Protein AF-A0A7S2KAW2-F1 (afdb_monomer)

Secondary structure (DSSP, 8-state):
-GGGS-HHHHGGG-TTHHHHHHHHHHHHHHHHHHHHHHHHHHHHTTPPPPP--HHHHHHHHHHHHHHHHHHHHHHHHHHHHTT-HHHHHHHHHHHHHHHHHHIIIIIS-----HHHHHHHHHHHHHHHHHHHHHHHHH-

pLDDT: mean 86.03, std 10.37, range [51.44, 96.56]

Radius of gyration: 21.11 Å; Cα contacts (8 Å, |Δi|>4): 36; chains: 1; bounding box: 47×46×57 Å

Sequence (139 aa):
SFAACPPFLKEQFDNMGSWMASFGIGCAMVTAVYYFGAWAVEAARGRQAPPMHFRVMSRYGSAAGLLWVIGYFFQQAAVVRAGGPAFMQPLNLALQMITSGAWGVFYYREVSCPRRVVFWLIAVSMTITFAVLLNAERS

Structure (mmCIF, N/CA/C/O backbone):
data_AF-A0A7S2KAW2-F1
#
_entry.id   AF-A0A7S2KAW2-F1
#
loop_
_atom_site.group_PDB
_atom_site.id
_atom_site.type_symbol
_atom_site.label_atom_id
_atom_site.label_alt_id
_atom_site.label_comp_id
_atom_site.label_asym_id
_atom_site.label_entity_id
_atom_site.label_seq_id
_atom_site.pdbx_PDB_ins_code
_atom_site.Cartn_x
_atom_site.Cartn_y
_atom_site.Cartn_z
_atom_site.occupancy
_atom_site.B_iso_or_equiv
_atom_site.auth_seq_id
_atom_site.auth_comp_id
_atom_site.auth_asym_id
_atom_site.auth_atom_id
_atom_site.pdbx_PDB_model_num
ATOM 1 N N . SER A 1 1 ? 5.434 -21.655 -30.887 1.00 55.81 1 SER A N 1
ATOM 2 C CA . SER A 1 1 ? 4.423 -20.594 -31.087 1.00 55.81 1 SER A CA 1
ATOM 3 C C . SER A 1 1 ? 3.286 -20.804 -30.098 1.00 55.81 1 SER A C 1
ATOM 5 O O . SER A 1 1 ? 2.790 -21.923 -30.020 1.00 55.81 1 SER A O 1
ATOM 7 N N . PHE A 1 2 ? 2.870 -19.765 -29.359 1.00 58.34 2 PHE A N 1
ATOM 8 C CA . PHE A 1 2 ? 1.731 -19.808 -28.417 1.00 58.34 2 PHE A CA 1
ATOM 9 C C . PHE A 1 2 ? 0.413 -20.278 -29.062 1.00 58.34 2 PHE A C 1
ATOM 11 O O . PHE A 1 2 ? -0.487 -20.756 -28.373 1.00 58.34 2 PHE A O 1
ATOM 18 N N . ALA A 1 3 ? 0.316 -20.208 -30.393 1.00 67.56 3 ALA A N 1
ATOM 19 C CA . ALA A 1 3 ? -0.824 -20.712 -31.151 1.00 67.56 3 ALA A CA 1
ATOM 20 C C . ALA A 1 3 ? -1.043 -22.230 -30.993 1.00 67.56 3 ALA A C 1
ATOM 22 O O . ALA A 1 3 ? -2.189 -22.671 -31.031 1.00 67.56 3 ALA A O 1
ATOM 23 N N . ALA A 1 4 ? 0.023 -23.006 -30.757 1.00 79.75 4 ALA A N 1
ATOM 24 C CA . ALA A 1 4 ? -0.018 -24.470 -30.683 1.00 79.75 4 ALA A CA 1
ATOM 25 C C . ALA A 1 4 ? -0.320 -25.029 -29.277 1.00 79.75 4 ALA A C 1
ATOM 27 O O . ALA A 1 4 ? -0.390 -26.243 -29.109 1.00 79.75 4 ALA A O 1
ATOM 28 N N . CYS A 1 5 ? -0.475 -24.174 -28.257 1.00 74.06 5 CYS A N 1
ATOM 29 C CA . CYS A 1 5 ? -0.768 -24.649 -26.905 1.00 74.06 5 CYS A CA 1
ATOM 30 C C . CYS A 1 5 ? -2.237 -25.086 -26.755 1.00 74.06 5 CYS A C 1
ATOM 32 O O . CYS A 1 5 ? -3.133 -24.379 -27.236 1.00 74.06 5 CYS A O 1
ATOM 34 N N . PRO A 1 6 ? -2.497 -26.202 -26.046 1.00 82.31 6 PRO A N 1
ATOM 35 C CA . PRO A 1 6 ? -3.842 -26.622 -25.676 1.00 82.31 6 PRO A CA 1
ATOM 36 C C . PRO A 1 6 ? -4.617 -25.513 -24.939 1.00 82.31 6 PRO A C 1
ATOM 38 O O . PRO A 1 6 ? -4.006 -24.753 -24.184 1.00 82.31 6 PRO A O 1
ATOM 41 N N . PRO A 1 7 ? -5.951 -25.417 -25.101 1.00 67.81 7 PRO A N 1
ATOM 42 C CA . PRO A 1 7 ? -6.755 -24.337 -24.519 1.00 67.81 7 PRO A CA 1
ATOM 43 C C . PRO A 1 7 ? -6.605 -24.199 -22.996 1.00 67.81 7 PRO A C 1
ATOM 45 O O . PRO A 1 7 ? -6.494 -23.085 -22.501 1.00 67.81 7 PRO A O 1
ATOM 48 N N . PHE A 1 8 ? -6.497 -25.318 -22.271 1.00 67.38 8 PHE A N 1
ATOM 49 C CA . PHE A 1 8 ? -6.317 -25.333 -20.812 1.00 67.38 8 PHE A CA 1
ATOM 50 C C . PHE A 1 8 ? -4.952 -24.790 -20.349 1.00 67.38 8 PHE A C 1
ATOM 52 O O . PHE A 1 8 ? -4.811 -24.354 -19.213 1.00 67.38 8 PHE A O 1
ATOM 59 N N . LEU A 1 9 ? -3.939 -24.785 -21.224 1.00 63.34 9 LEU A N 1
ATOM 60 C CA . LEU A 1 9 ? -2.632 -24.180 -20.947 1.00 63.34 9 LEU A CA 1
ATOM 61 C C . LEU A 1 9 ? -2.598 -22.692 -21.308 1.00 63.34 9 LEU A C 1
ATOM 63 O O . LEU A 1 9 ? -1.754 -21.975 -20.787 1.00 63.34 9 LEU A O 1
ATOM 67 N N . LYS A 1 10 ? -3.513 -22.199 -22.158 1.00 59.94 10 LYS A N 1
ATOM 68 C CA . LYS A 1 10 ? -3.611 -20.767 -22.499 1.00 59.94 10 LYS A CA 1
ATOM 69 C C . LYS A 1 10 ? -4.081 -19.914 -21.320 1.00 59.94 10 LYS A C 1
ATOM 71 O O . LYS A 1 10 ? -3.630 -18.784 -21.188 1.00 59.94 10 LYS A O 1
ATOM 76 N N . GLU A 1 11 ? -4.908 -20.471 -20.441 1.00 52.56 11 GLU A N 1
ATOM 77 C CA . GLU A 1 11 ? -5.397 -19.796 -19.232 1.00 52.56 11 GLU A CA 1
ATOM 78 C C . GLU A 1 11 ? -4.282 -19.562 -18.195 1.00 52.56 11 GLU A C 1
ATOM 80 O O . GLU A 1 11 ? -4.254 -18.515 -17.554 1.00 52.56 11 GLU A O 1
ATOM 85 N N . GLN A 1 12 ? -3.281 -20.454 -18.117 1.00 51.44 12 GLN A N 1
ATOM 86 C CA . GLN A 1 12 ? -2.059 -20.212 -17.329 1.00 51.44 12 GLN A CA 1
ATOM 87 C C . GLN A 1 12 ? -1.212 -19.047 -17.862 1.00 51.44 12 GLN A C 1
ATOM 89 O O . GLN A 1 12 ? -0.344 -18.543 -17.153 1.00 51.44 12 GLN A O 1
ATOM 94 N N . PHE A 1 13 ? -1.446 -18.610 -19.103 1.00 51.50 13 PHE A N 1
ATOM 95 C CA . PHE A 1 13 ? -0.769 -17.456 -19.687 1.00 51.50 13 PHE A CA 1
ATOM 96 C C . PHE A 1 13 ? -1.576 -16.158 -19.575 1.00 51.50 13 PHE A C 1
ATOM 98 O O . PHE A 1 13 ? -0.989 -15.090 -19.758 1.00 51.50 13 PHE A O 1
ATOM 105 N N . ASP A 1 14 ? -2.858 -16.205 -19.182 1.00 61.88 14 ASP A N 1
ATOM 106 C CA . ASP A 1 14 ? -3.571 -15.021 -18.686 1.00 61.88 14 ASP A CA 1
ATOM 107 C C . ASP A 1 14 ? -3.251 -14.810 -17.200 1.00 61.88 14 ASP A C 1
ATOM 109 O O . ASP A 1 14 ? -4.098 -14.877 -16.302 1.00 61.88 14 ASP A O 1
ATOM 113 N N . ASN A 1 15 ? -1.965 -14.565 -16.945 1.00 61.31 15 ASN A N 1
ATOM 114 C CA . ASN A 1 15 ? -1.446 -14.229 -15.625 1.00 61.31 15 ASN A CA 1
ATOM 115 C C . ASN A 1 15 ? -2.096 -12.969 -15.057 1.00 61.31 15 ASN A C 1
ATOM 117 O O . ASN A 1 15 ? -1.992 -12.743 -13.862 1.00 61.31 15 ASN A O 1
ATOM 121 N N . MET A 1 16 ? -2.732 -12.123 -15.872 1.00 65.25 16 MET A N 1
ATOM 122 C CA . MET A 1 16 ? -3.370 -10.917 -15.363 1.00 65.25 16 MET A CA 1
ATOM 123 C C . MET A 1 16 ? -4.778 -11.230 -14.856 1.00 65.25 16 MET A C 1
ATOM 125 O O . MET A 1 16 ? -5.087 -10.908 -13.712 1.00 65.25 16 MET A O 1
ATOM 129 N N . GLY A 1 17 ? -5.612 -11.891 -15.662 1.00 72.31 17 GLY A N 1
ATOM 130 C CA . GLY A 1 17 ? -6.988 -12.223 -15.289 1.00 72.31 17 GLY A CA 1
ATOM 131 C C . GLY A 1 17 ? -7.071 -13.240 -14.151 1.00 72.31 17 GLY A C 1
ATOM 132 O O . GLY A 1 17 ? -7.725 -12.988 -13.136 1.00 72.31 17 GLY A O 1
ATOM 133 N N . SER A 1 18 ? -6.360 -14.363 -14.278 1.00 77.44 18 SER A N 1
ATOM 134 C CA . SER A 1 18 ? -6.395 -15.451 -13.287 1.00 77.44 18 SER A CA 1
ATOM 135 C C . SER A 1 18 ? -5.783 -15.046 -11.938 1.00 77.44 18 SER A C 1
ATOM 137 O O . SER A 1 18 ? -6.342 -15.345 -10.876 1.00 77.44 18 SER A O 1
ATOM 139 N N . TRP A 1 19 ? -4.677 -14.296 -11.958 1.00 78.00 19 TRP A N 1
ATOM 140 C CA . TRP A 1 19 ? -4.058 -13.752 -10.747 1.00 78.00 19 TRP A CA 1
ATOM 141 C C . TRP A 1 19 ? -4.959 -12.719 -10.075 1.00 78.00 19 TRP A C 1
ATOM 143 O O . TRP A 1 19 ? -5.129 -12.759 -8.862 1.00 78.00 19 TRP A O 1
ATOM 153 N N . MET A 1 20 ? -5.597 -11.833 -10.845 1.00 80.25 20 MET A N 1
ATOM 154 C CA . MET A 1 20 ? -6.520 -10.842 -10.287 1.00 80.25 20 MET A CA 1
ATOM 155 C C . MET A 1 20 ? -7.753 -11.467 -9.658 1.00 80.25 20 MET A C 1
ATOM 157 O O . MET A 1 20 ? -8.159 -11.066 -8.566 1.00 80.25 20 MET A O 1
ATOM 161 N N . ALA A 1 21 ? -8.342 -12.455 -10.330 1.00 84.19 21 ALA A N 1
ATOM 162 C CA . ALA A 1 21 ? -9.503 -13.164 -9.817 1.00 84.19 21 ALA A CA 1
ATOM 163 C C . ALA A 1 21 ? -9.159 -13.911 -8.519 1.00 84.19 21 ALA A C 1
ATOM 165 O O . ALA A 1 21 ? -9.852 -13.751 -7.514 1.00 84.19 21 ALA A O 1
ATOM 166 N N . SER A 1 22 ? -8.059 -14.670 -8.508 1.00 85.44 22 SER A N 1
ATOM 167 C CA . SER A 1 22 ? -7.607 -15.393 -7.311 1.00 85.44 22 SER A CA 1
ATOM 168 C C . SER A 1 22 ? -7.202 -14.456 -6.168 1.00 85.44 22 SER A C 1
ATOM 170 O O . SER A 1 22 ? -7.576 -14.709 -5.022 1.00 85.44 22 SER A O 1
ATOM 172 N N . PHE A 1 23 ? -6.531 -13.338 -6.464 1.00 84.75 23 PHE A N 1
ATOM 173 C CA . PHE A 1 23 ? -6.223 -12.289 -5.490 1.00 84.75 23 PHE A CA 1
ATOM 174 C C . PHE A 1 23 ? -7.499 -11.695 -4.884 1.00 84.75 23 PHE A C 1
ATOM 176 O O . PHE A 1 23 ? -7.626 -11.628 -3.663 1.00 84.75 23 PHE A O 1
ATOM 183 N N . GLY A 1 24 ? -8.478 -11.332 -5.719 1.00 86.50 24 GLY A N 1
ATOM 184 C CA . GLY A 1 24 ? -9.761 -10.792 -5.271 1.00 86.50 24 GLY A CA 1
ATOM 185 C C . GLY A 1 24 ? -10.535 -11.763 -4.376 1.00 86.50 24 GLY A C 1
ATOM 186 O O . GLY A 1 24 ? -11.019 -11.368 -3.313 1.00 86.50 24 GLY A O 1
ATOM 187 N N . ILE A 1 25 ? -10.591 -13.044 -4.757 1.00 91.50 25 ILE A N 1
ATOM 188 C CA . ILE A 1 25 ? -11.190 -14.109 -3.935 1.00 91.50 25 ILE A CA 1
ATOM 189 C C . ILE A 1 25 ? -10.448 -14.230 -2.600 1.00 91.50 25 ILE A C 1
ATOM 191 O O . ILE A 1 25 ? -11.083 -14.245 -1.546 1.00 91.50 25 ILE A O 1
ATOM 195 N N . GLY A 1 26 ? -9.113 -14.250 -2.624 1.00 91.75 26 GLY A N 1
ATOM 196 C CA . GLY A 1 26 ? -8.287 -14.300 -1.418 1.00 91.75 26 GLY A CA 1
ATOM 197 C C . GLY A 1 26 ? -8.553 -13.124 -0.475 1.00 91.75 26 GLY A C 1
ATOM 198 O O . GLY A 1 26 ? -8.788 -13.330 0.717 1.00 91.75 26 GLY A O 1
ATOM 199 N N . CYS A 1 27 ? -8.607 -11.897 -0.998 1.00 89.06 27 CYS A N 1
ATOM 200 C CA . CYS A 1 27 ? -8.946 -10.704 -0.221 1.00 89.06 27 CYS A CA 1
ATOM 201 C C . CYS A 1 27 ? -10.343 -10.798 0.406 1.00 89.06 27 CYS A C 1
ATOM 203 O O . CYS A 1 27 ? -10.510 -10.445 1.577 1.00 89.06 27 CYS A O 1
ATOM 205 N N . ALA A 1 28 ? -11.336 -11.289 -0.341 1.00 90.00 28 ALA A N 1
ATOM 206 C CA . ALA A 1 28 ? -12.695 -11.478 0.162 1.00 90.00 28 ALA A CA 1
ATOM 207 C C . ALA A 1 28 ? -12.741 -12.523 1.287 1.00 90.00 28 ALA A C 1
ATOM 209 O O . ALA A 1 28 ? -13.340 -12.272 2.334 1.00 90.00 28 ALA A O 1
ATOM 210 N N . MET A 1 29 ? -12.055 -13.656 1.111 1.00 96.56 29 MET A N 1
ATOM 211 C CA . MET A 1 29 ? -11.961 -14.711 2.123 1.00 96.56 29 MET A CA 1
ATOM 212 C C . MET A 1 29 ? -11.291 -14.213 3.404 1.00 96.56 29 MET A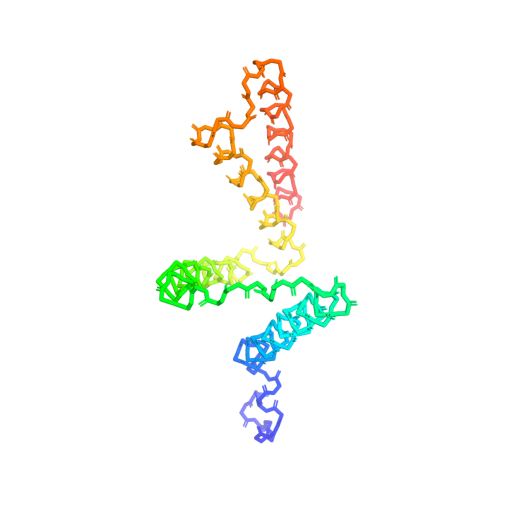 C 1
ATOM 214 O O . MET A 1 29 ? -11.846 -14.381 4.488 1.00 96.56 29 MET A O 1
ATOM 218 N N . VAL A 1 30 ? -10.129 -13.564 3.297 1.00 95.19 30 VAL A N 1
ATOM 219 C CA . VAL A 1 30 ? -9.403 -13.036 4.462 1.00 95.19 30 VAL A CA 1
ATOM 220 C C . VAL A 1 30 ? -10.244 -11.982 5.184 1.00 95.19 30 VAL A C 1
ATOM 222 O O . VAL A 1 30 ? -10.379 -12.034 6.405 1.00 95.19 30 VAL A O 1
ATOM 225 N N . THR A 1 31 ? -10.882 -11.073 4.442 1.00 90.81 31 THR A N 1
ATOM 226 C CA . THR A 1 31 ? -11.770 -10.048 5.014 1.00 90.81 31 THR A CA 1
ATOM 227 C C . THR A 1 31 ? -12.954 -10.677 5.751 1.00 90.81 31 THR A C 1
ATOM 229 O O . THR A 1 31 ? -13.281 -10.246 6.857 1.00 90.81 31 THR A O 1
ATOM 232 N N . ALA A 1 32 ? -13.564 -11.725 5.187 1.00 92.75 32 ALA A N 1
ATOM 233 C CA . ALA A 1 32 ? -14.634 -12.474 5.840 1.00 92.75 32 ALA A CA 1
ATOM 234 C C . ALA A 1 32 ? -14.145 -13.124 7.142 1.00 92.75 32 ALA A C 1
ATOM 236 O O . ALA A 1 32 ? -14.795 -12.973 8.174 1.00 92.75 32 ALA A O 1
ATOM 237 N N . VAL A 1 33 ? -12.979 -13.777 7.129 1.00 96.25 33 VAL A N 1
ATOM 238 C CA . VAL A 1 33 ? -12.384 -14.388 8.329 1.00 96.25 33 VAL A CA 1
ATOM 239 C C . VAL A 1 33 ? -12.144 -13.347 9.423 1.00 96.25 33 VAL A C 1
ATOM 241 O O . VAL A 1 33 ? -12.539 -13.572 10.565 1.00 96.25 33 VAL A O 1
ATOM 244 N N . TYR A 1 34 ? -11.558 -12.193 9.093 1.00 93.31 34 TYR A N 1
ATOM 245 C CA . TYR A 1 34 ? -11.344 -11.122 10.071 1.00 93.31 34 TYR A CA 1
ATOM 246 C C . TYR A 1 34 ? -12.658 -10.578 10.630 1.00 93.31 34 TYR A C 1
ATOM 248 O O . TYR A 1 34 ? -12.776 -10.389 11.841 1.00 93.31 34 TYR A O 1
ATOM 256 N N . TYR A 1 35 ? -13.651 -10.348 9.770 1.00 91.38 35 TYR A N 1
ATOM 257 C CA . TYR A 1 35 ? -14.942 -9.820 10.192 1.00 91.38 35 TYR A CA 1
ATOM 258 C C . TYR A 1 35 ? -15.695 -10.805 11.095 1.00 91.38 35 TYR A C 1
ATOM 260 O O . TYR A 1 35 ? -16.084 -10.445 12.206 1.00 91.38 35 TYR A O 1
ATOM 268 N N . PHE A 1 36 ? -15.859 -12.056 10.657 1.00 93.75 36 PHE A N 1
ATOM 269 C CA . PHE A 1 36 ? -16.549 -13.084 11.439 1.00 93.75 36 PHE A CA 1
ATOM 270 C C . PHE A 1 36 ? -15.771 -13.472 12.699 1.00 93.75 36 PHE A C 1
ATOM 272 O O . PHE A 1 36 ? -16.384 -13.750 13.727 1.00 93.75 36 PHE A O 1
ATOM 279 N N . GLY A 1 37 ? -14.438 -13.424 12.661 1.00 94.88 37 GLY A N 1
ATOM 280 C CA . GLY A 1 37 ? -13.592 -13.600 13.838 1.00 94.88 37 GLY A CA 1
ATOM 281 C C . GLY A 1 37 ? -13.807 -12.494 14.872 1.00 94.88 37 GLY A C 1
ATOM 282 O O . GLY A 1 37 ? -14.065 -12.787 16.038 1.00 94.88 37 GLY A O 1
ATOM 283 N N . ALA A 1 38 ? -13.778 -11.226 14.452 1.00 92.69 38 ALA A N 1
ATOM 284 C CA . ALA A 1 38 ? -14.065 -10.093 15.335 1.00 92.69 38 ALA A CA 1
ATOM 285 C C . ALA A 1 38 ? -15.493 -10.159 15.897 1.00 92.69 38 ALA A C 1
ATOM 287 O O . ALA A 1 38 ? -15.705 -9.940 17.089 1.00 92.69 38 ALA A O 1
ATOM 288 N N . TRP A 1 39 ? -16.460 -10.527 15.056 1.00 94.12 39 TRP A N 1
ATOM 289 C CA . TRP A 1 39 ? -17.843 -10.749 15.464 1.00 94.12 39 TRP A CA 1
ATOM 290 C C . TRP A 1 39 ? -17.954 -11.839 16.538 1.00 94.12 39 TRP A C 1
ATOM 292 O O . TRP A 1 39 ? -18.571 -11.608 17.575 1.00 94.12 39 TRP A O 1
ATOM 302 N N . ALA A 1 40 ? -17.314 -12.994 16.332 1.00 94.19 40 ALA A N 1
ATOM 303 C CA . ALA A 1 40 ? -17.349 -14.111 17.273 1.00 94.19 40 ALA A CA 1
ATOM 304 C C . ALA A 1 40 ? -16.695 -13.756 18.618 1.00 94.19 40 ALA A C 1
ATOM 306 O O . ALA A 1 40 ? -17.218 -14.120 19.670 1.00 94.19 40 ALA A O 1
ATOM 307 N N . VAL A 1 41 ? -15.584 -13.011 18.598 1.00 95.69 41 VAL A N 1
ATOM 308 C CA . VAL A 1 41 ? -14.903 -12.541 19.816 1.00 95.69 41 VAL A CA 1
ATOM 309 C C . VAL A 1 41 ? -15.784 -11.581 20.612 1.00 95.69 41 VAL A C 1
ATOM 311 O O . VAL A 1 41 ? -15.903 -11.729 21.829 1.00 95.69 41 VAL A O 1
ATOM 314 N N . GLU A 1 42 ? -16.414 -10.606 19.957 1.00 94.31 42 GLU A N 1
ATOM 315 C CA . GLU A 1 42 ? -17.286 -9.654 20.652 1.00 94.31 42 GLU A CA 1
ATOM 316 C C . GLU A 1 42 ? -18.579 -10.325 21.144 1.00 94.31 42 GLU A C 1
ATOM 318 O O . GLU A 1 42 ? -19.003 -10.064 22.273 1.00 94.31 42 GLU A O 1
ATOM 323 N N . ALA A 1 43 ? -19.128 -11.278 20.383 1.00 92.88 43 ALA A N 1
ATOM 324 C CA . ALA A 1 43 ? -20.256 -12.101 20.813 1.00 92.88 43 ALA A CA 1
ATOM 325 C C . ALA A 1 43 ? -19.913 -12.952 22.050 1.00 92.88 43 ALA A C 1
ATOM 327 O O . ALA A 1 43 ? -20.675 -12.968 23.016 1.00 92.88 43 ALA A O 1
ATOM 328 N N . ALA A 1 44 ? -18.738 -13.593 22.075 1.00 95.25 44 ALA A N 1
ATOM 329 C CA . ALA A 1 44 ? -18.266 -14.367 23.227 1.00 95.25 44 ALA A CA 1
ATOM 330 C C . ALA A 1 44 ? -18.048 -13.501 24.482 1.00 95.25 44 ALA A C 1
ATOM 332 O O . ALA A 1 44 ? -18.157 -13.988 25.605 1.00 95.25 44 ALA A O 1
ATOM 333 N N . ARG A 1 45 ? -17.769 -12.206 24.303 1.00 96.25 45 ARG A N 1
ATOM 334 C CA . ARG A 1 45 ? -17.646 -11.217 25.387 1.00 96.25 45 ARG A CA 1
ATOM 335 C C . ARG A 1 45 ? -18.985 -10.612 25.819 1.00 96.25 45 ARG A C 1
ATOM 337 O O . ARG A 1 45 ? -18.986 -9.734 26.680 1.00 96.25 45 ARG A O 1
ATOM 344 N N . GLY A 1 46 ? -20.103 -11.028 25.218 1.00 94.69 46 GLY A N 1
ATOM 345 C CA . GLY A 1 46 ? -21.428 -10.459 25.479 1.00 94.69 46 GLY A CA 1
ATOM 346 C C . GLY A 1 46 ? -21.573 -9.002 25.028 1.00 94.69 46 GLY A C 1
ATOM 347 O O . GLY A 1 46 ?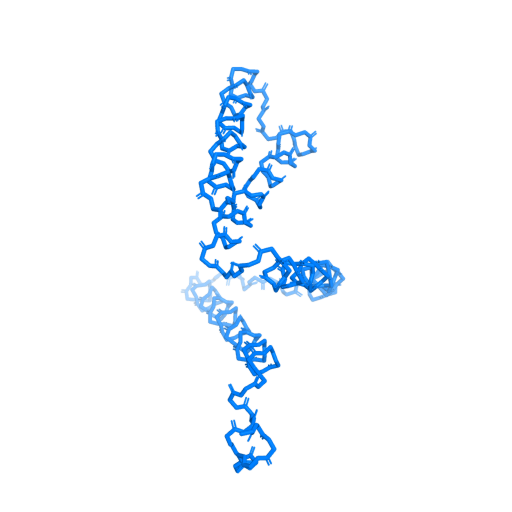 -22.427 -8.280 25.540 1.00 94.69 46 GLY A O 1
ATOM 348 N N . ARG A 1 47 ? -20.720 -8.541 24.106 1.00 93.44 47 ARG A N 1
ATOM 349 C CA . ARG A 1 47 ? -20.748 -7.179 23.561 1.00 93.44 47 ARG A CA 1
ATOM 350 C C . ARG A 1 47 ? -21.537 -7.144 22.256 1.00 93.44 47 ARG A C 1
ATOM 352 O O . ARG A 1 47 ? -21.751 -8.164 21.605 1.00 93.44 47 ARG A O 1
ATOM 359 N N . GLN A 1 48 ? -21.986 -5.952 21.872 1.00 89.31 48 GLN A N 1
ATOM 360 C CA . GLN A 1 48 ? -22.664 -5.767 20.592 1.00 89.31 48 GLN A CA 1
ATOM 361 C C . GLN A 1 48 ? -21.683 -5.981 19.437 1.00 89.31 48 GLN A C 1
ATOM 363 O O . GLN A 1 48 ? -20.561 -5.476 19.452 1.00 89.31 48 GLN A O 1
ATOM 368 N N . ALA A 1 49 ? -22.134 -6.721 18.427 1.00 85.50 49 ALA A N 1
ATOM 369 C CA . ALA A 1 49 ? -21.383 -6.940 17.204 1.00 85.50 49 ALA A CA 1
ATOM 370 C C . ALA A 1 49 ? -21.070 -5.613 16.483 1.00 85.50 49 ALA A C 1
ATOM 372 O O . ALA A 1 49 ? -21.903 -4.701 16.496 1.00 85.50 49 ALA A O 1
ATOM 373 N N . PRO A 1 50 ? -19.911 -5.505 15.806 1.00 85.56 50 PRO A N 1
ATOM 374 C CA . PRO A 1 50 ? -19.558 -4.305 15.059 1.00 85.56 50 PRO A CA 1
ATOM 375 C C . PRO A 1 50 ? -20.595 -4.032 13.950 1.00 85.56 50 PRO A C 1
ATOM 377 O O . PRO A 1 50 ? -20.853 -4.918 13.122 1.00 85.56 50 PRO A O 1
ATOM 380 N N . PRO A 1 51 ? -21.198 -2.827 13.907 1.00 86.12 51 PRO A N 1
ATOM 381 C CA . PRO A 1 51 ? -22.242 -2.502 12.944 1.00 86.12 51 PRO A CA 1
ATOM 382 C C . PRO A 1 51 ? -21.693 -2.493 11.514 1.00 86.12 51 PRO A C 1
ATOM 384 O O . PRO A 1 51 ? -20.658 -1.893 11.219 1.00 86.12 51 PRO A O 1
ATOM 387 N N . MET A 1 52 ? -22.413 -3.133 10.591 1.00 82.06 52 MET A N 1
ATOM 388 C CA . MET A 1 52 ? -22.049 -3.123 9.175 1.00 82.06 52 MET A CA 1
ATOM 389 C C . MET A 1 52 ? -22.524 -1.829 8.514 1.00 82.06 52 MET A C 1
ATOM 391 O O . MET A 1 52 ? -23.675 -1.699 8.098 1.00 82.06 52 MET A O 1
ATOM 395 N N . HIS A 1 53 ? -21.621 -0.865 8.360 1.00 87.69 53 HIS A N 1
ATOM 396 C CA . HIS A 1 53 ? -21.891 0.378 7.633 1.00 87.69 53 HIS A CA 1
ATOM 397 C C . HIS A 1 53 ? -21.804 0.193 6.106 1.00 87.69 53 HIS A C 1
ATOM 399 O O . HIS A 1 53 ? -21.092 0.932 5.425 1.00 87.69 53 HIS A O 1
ATOM 405 N N . PHE A 1 54 ? -22.548 -0.768 5.544 1.00 87.81 54 PHE A N 1
ATOM 406 C CA . PHE A 1 54 ? -22.481 -1.137 4.119 1.00 87.81 54 PHE A CA 1
ATOM 407 C C . PHE A 1 54 ? -22.631 0.049 3.167 1.00 87.81 54 PHE A C 1
ATOM 409 O O . PHE A 1 54 ? -21.900 0.145 2.188 1.00 87.81 54 PHE A O 1
ATOM 416 N N . ARG A 1 55 ? -23.546 0.981 3.453 1.00 89.38 55 ARG A N 1
ATOM 417 C CA . ARG A 1 55 ? -23.793 2.137 2.579 1.00 89.38 55 ARG A CA 1
ATOM 418 C C . ARG A 1 55 ? -22.597 3.091 2.512 1.00 89.38 55 ARG A C 1
ATOM 420 O O . ARG A 1 55 ? -22.290 3.616 1.446 1.00 89.38 55 ARG A O 1
ATOM 427 N N . VAL A 1 56 ? -21.920 3.301 3.640 1.00 90.50 56 VAL A N 1
ATOM 428 C CA . VAL A 1 56 ? -20.720 4.148 3.720 1.00 90.50 56 VAL A CA 1
ATOM 429 C C . VAL A 1 56 ? -19.539 3.411 3.092 1.00 90.50 56 VAL A C 1
ATOM 431 O O . VAL A 1 56 ? -18.875 3.942 2.201 1.00 90.50 56 VAL A O 1
ATOM 434 N N . MET A 1 57 ? -19.343 2.153 3.491 1.00 87.81 57 MET A N 1
ATOM 435 C CA . MET A 1 57 ? -18.262 1.293 3.017 1.00 87.81 57 MET A CA 1
ATOM 436 C C . MET A 1 57 ? -18.339 1.050 1.507 1.00 87.81 57 MET A C 1
ATOM 438 O O . MET A 1 57 ? -17.314 1.052 0.843 1.00 87.81 57 MET A O 1
ATOM 442 N N . SER A 1 58 ? -19.537 0.900 0.935 1.00 89.88 58 SER A N 1
ATOM 443 C CA . SER A 1 58 ? -19.716 0.686 -0.505 1.00 89.88 58 SER A CA 1
ATOM 444 C C . SER A 1 58 ? -19.212 1.879 -1.312 1.00 89.88 58 SER A C 1
ATOM 446 O O . SER A 1 58 ? -18.482 1.686 -2.281 1.00 89.88 58 SER A O 1
ATOM 448 N N . ARG A 1 59 ? -19.513 3.115 -0.894 1.00 93.81 59 ARG A N 1
ATOM 449 C CA . ARG A 1 59 ? -19.065 4.314 -1.617 1.00 93.81 59 ARG A CA 1
ATOM 450 C C . ARG A 1 59 ? -17.548 4.483 -1.552 1.00 93.81 59 ARG A C 1
ATOM 452 O O . ARG A 1 59 ? -16.905 4.605 -2.592 1.00 93.81 59 ARG A O 1
ATOM 459 N N . TYR A 1 60 ? -16.981 4.494 -0.346 1.00 92.62 60 TYR A N 1
ATOM 460 C CA . TYR A 1 60 ? -15.544 4.719 -0.165 1.00 92.62 60 TYR A CA 1
ATOM 461 C C . TYR A 1 60 ? -14.709 3.511 -0.595 1.00 92.62 60 TYR A C 1
ATOM 463 O O . TYR A 1 60 ? -13.669 3.684 -1.218 1.00 92.62 60 TYR A O 1
ATOM 471 N N . GLY A 1 61 ? -15.195 2.298 -0.339 1.00 89.00 61 GLY A N 1
ATOM 472 C CA . GLY A 1 61 ? -14.565 1.052 -0.763 1.00 89.00 61 GLY A CA 1
ATOM 473 C C . GLY A 1 61 ? -14.555 0.890 -2.280 1.00 89.00 61 GLY A C 1
ATOM 474 O O . GLY A 1 61 ? -13.515 0.549 -2.833 1.00 89.00 61 GLY A O 1
ATOM 475 N N . SER A 1 62 ? -15.652 1.216 -2.977 1.00 91.31 62 SER A N 1
ATOM 476 C CA . SER A 1 62 ? -15.662 1.180 -4.449 1.00 91.31 62 SER A CA 1
ATOM 477 C C . SER A 1 62 ? -14.732 2.235 -5.041 1.00 91.31 62 SER A C 1
ATOM 479 O O . SER A 1 62 ? -13.999 1.942 -5.979 1.00 91.31 62 SER A O 1
ATOM 481 N N . ALA A 1 63 ? -14.707 3.449 -4.478 1.00 93.56 63 ALA A N 1
ATOM 482 C CA . ALA A 1 63 ? -13.783 4.493 -4.919 1.00 93.56 63 ALA A CA 1
ATOM 483 C C . ALA A 1 63 ? -12.314 4.086 -4.706 1.00 93.56 63 ALA A C 1
ATOM 485 O O . ALA A 1 63 ? -11.501 4.228 -5.618 1.00 93.56 63 ALA A O 1
ATOM 486 N N . ALA A 1 64 ? -11.984 3.532 -3.536 1.00 90.31 64 ALA A N 1
ATOM 487 C CA . ALA A 1 64 ? -10.650 3.023 -3.238 1.00 90.31 64 ALA A CA 1
ATOM 488 C C . ALA A 1 64 ? -10.263 1.863 -4.168 1.00 90.31 64 ALA A C 1
ATOM 490 O O . ALA A 1 64 ? -9.159 1.857 -4.705 1.00 90.31 64 ALA A O 1
ATOM 491 N N . GLY A 1 65 ? -11.183 0.926 -4.417 1.00 88.38 65 GLY A N 1
ATOM 492 C CA . GLY A 1 65 ? -10.973 -0.186 -5.343 1.00 88.38 65 GLY A CA 1
ATOM 493 C C . GLY A 1 65 ? -10.727 0.285 -6.777 1.00 88.38 65 GLY A C 1
ATOM 494 O O . GLY A 1 65 ? -9.785 -0.172 -7.415 1.00 88.38 65 GLY A O 1
ATOM 495 N N . LEU A 1 66 ? -11.509 1.251 -7.266 1.00 92.31 66 LEU A N 1
ATOM 496 C CA . LEU A 1 66 ? -11.309 1.845 -8.592 1.00 92.31 66 LEU A CA 1
ATOM 497 C C . LEU A 1 66 ? -9.946 2.537 -8.706 1.00 92.31 66 LEU A C 1
ATOM 499 O O . LEU A 1 66 ? -9.220 2.300 -9.670 1.00 92.31 66 LEU A O 1
ATOM 503 N N . LEU A 1 67 ? -9.573 3.350 -7.713 1.00 92.06 67 LEU A N 1
ATOM 504 C CA . LEU A 1 67 ? -8.257 3.996 -7.672 1.00 92.06 67 LEU A CA 1
ATOM 505 C C . LEU A 1 67 ? -7.123 2.967 -7.644 1.00 92.06 67 LEU A C 1
ATOM 507 O O . LEU A 1 67 ? -6.122 3.141 -8.341 1.00 92.06 67 LEU A O 1
ATOM 511 N N . TRP A 1 68 ? -7.294 1.883 -6.887 1.00 89.81 68 TRP A N 1
ATOM 512 C CA . TRP A 1 68 ? -6.323 0.797 -6.824 1.00 89.81 68 TRP A CA 1
ATOM 513 C C . TRP A 1 68 ? -6.168 0.090 -8.174 1.00 89.81 68 TRP A C 1
ATOM 515 O O . TRP A 1 68 ? -5.041 -0.088 -8.626 1.00 89.81 68 TRP A O 1
ATOM 525 N N . VAL A 1 69 ? -7.267 -0.243 -8.862 1.00 88.94 69 VAL A N 1
ATOM 526 C CA . VAL A 1 69 ? -7.224 -0.886 -10.191 1.00 88.94 69 VAL A CA 1
ATOM 527 C C . VAL A 1 69 ? -6.520 0.008 -11.212 1.00 88.94 69 VAL A C 1
ATOM 529 O O . VAL A 1 69 ? -5.681 -0.475 -11.973 1.00 88.94 69 VAL A O 1
ATOM 532 N N . ILE A 1 70 ? -6.810 1.312 -11.207 1.00 91.25 70 ILE A N 1
ATOM 533 C CA . ILE A 1 70 ? -6.139 2.280 -12.085 1.00 91.25 70 ILE A CA 1
ATOM 534 C C . ILE A 1 70 ? -4.635 2.312 -11.784 1.00 91.25 70 ILE A C 1
ATOM 536 O O . ILE A 1 70 ? -3.821 2.188 -12.700 1.00 91.25 70 ILE A O 1
ATOM 540 N N . GLY A 1 71 ? -4.258 2.432 -10.508 1.00 89.19 71 GLY A N 1
ATOM 541 C CA . GLY A 1 71 ? -2.857 2.424 -10.086 1.00 89.19 71 GLY A CA 1
ATOM 542 C C . GLY A 1 71 ? -2.136 1.137 -10.488 1.00 89.19 71 GLY A C 1
ATOM 543 O O . GLY A 1 71 ? -1.043 1.190 -11.049 1.00 89.19 71 GLY A O 1
ATOM 544 N N . TYR A 1 72 ? -2.779 -0.012 -10.287 1.00 87.44 72 TYR A N 1
ATOM 545 C CA . TYR A 1 72 ? -2.236 -1.312 -10.659 1.00 87.44 72 TYR A CA 1
ATOM 546 C C . TYR A 1 72 ? -2.054 -1.454 -12.176 1.00 87.44 72 TYR A C 1
ATOM 548 O O . TYR A 1 72 ? -1.047 -1.992 -12.635 1.00 87.44 72 TYR A O 1
ATOM 556 N N . PHE A 1 73 ? -2.988 -0.943 -12.982 1.00 87.38 73 PHE A N 1
ATOM 557 C CA . PHE A 1 73 ? -2.849 -0.955 -14.439 1.00 87.38 73 PHE A CA 1
ATOM 558 C C . PHE A 1 73 ? -1.591 -0.197 -14.891 1.00 87.38 73 PHE A C 1
ATOM 560 O O . PHE A 1 73 ? -0.790 -0.723 -15.669 1.00 87.38 73 PHE A O 1
ATOM 567 N N . PHE A 1 74 ? -1.361 1.005 -14.352 1.00 89.69 74 PHE A N 1
ATOM 568 C CA . PHE A 1 74 ? -0.136 1.763 -14.628 1.00 89.69 74 PHE A CA 1
ATOM 569 C C . PHE A 1 74 ? 1.116 1.065 -14.094 1.00 89.69 74 PHE A C 1
ATOM 571 O O . PHE A 1 74 ? 2.150 1.072 -14.764 1.00 89.69 74 PHE A O 1
ATOM 578 N N . GLN A 1 75 ? 1.014 0.414 -12.935 1.00 88.38 75 GLN A N 1
ATOM 579 C CA . GLN A 1 75 ? 2.091 -0.388 -12.366 1.00 88.38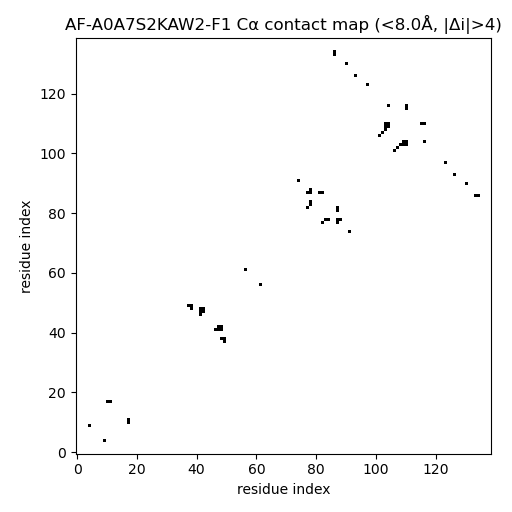 75 GLN A CA 1
ATOM 580 C C . GLN A 1 75 ? 2.528 -1.500 -13.328 1.00 88.38 75 GLN A C 1
ATOM 582 O O . GLN A 1 75 ? 3.718 -1.653 -13.600 1.00 88.38 75 GLN A O 1
ATOM 587 N N . GLN A 1 76 ? 1.576 -2.248 -13.887 1.00 85.25 76 GLN A N 1
ATOM 588 C CA . GLN A 1 76 ? 1.873 -3.309 -14.849 1.00 85.25 76 GLN A CA 1
ATOM 589 C C . GLN A 1 76 ? 2.417 -2.764 -16.165 1.00 85.25 76 GLN A C 1
ATOM 591 O O . GLN A 1 76 ? 3.392 -3.297 -16.696 1.00 85.25 76 GLN A O 1
ATOM 596 N N . ALA A 1 77 ? 1.856 -1.663 -16.669 1.00 85.88 77 ALA A N 1
ATOM 597 C CA . ALA A 1 77 ? 2.391 -1.001 -17.855 1.00 85.88 77 ALA A CA 1
ATOM 598 C C . ALA A 1 77 ? 3.859 -0.575 -17.655 1.00 85.88 77 ALA A C 1
ATOM 600 O O . ALA A 1 77 ? 4.678 -0.735 -18.565 1.00 85.88 77 ALA A O 1
ATOM 601 N N . ALA A 1 78 ? 4.211 -0.090 -16.459 1.00 85.81 78 ALA A N 1
ATOM 602 C CA . ALA A 1 78 ? 5.587 0.228 -16.093 1.00 85.81 78 ALA A CA 1
ATOM 603 C C . ALA A 1 78 ? 6.466 -1.030 -16.021 1.00 85.81 78 ALA A C 1
ATOM 605 O O . ALA A 1 78 ? 7.551 -1.028 -16.589 1.00 85.81 78 ALA A O 1
ATOM 606 N N . VAL A 1 79 ? 5.990 -2.128 -15.423 1.00 86.12 79 VAL A N 1
ATOM 607 C CA . VAL A 1 79 ? 6.717 -3.414 -15.381 1.00 86.12 79 VAL A CA 1
ATOM 608 C C . VAL A 1 79 ? 7.062 -3.918 -16.783 1.00 86.12 79 VAL A C 1
ATOM 610 O O . VAL A 1 79 ? 8.207 -4.302 -17.032 1.00 86.12 79 VAL A O 1
ATOM 613 N N . VAL A 1 80 ? 6.098 -3.888 -17.705 1.00 83.38 80 VAL A N 1
ATOM 614 C CA . VAL A 1 80 ? 6.287 -4.375 -19.079 1.00 83.38 80 VAL A CA 1
ATOM 615 C C . VAL A 1 80 ? 7.262 -3.491 -19.861 1.00 83.38 80 VAL A C 1
ATOM 617 O O . VAL A 1 80 ? 8.102 -4.007 -20.594 1.00 83.38 80 VAL A O 1
ATOM 620 N N . ARG A 1 81 ? 7.186 -2.163 -19.708 1.00 82.69 81 ARG A N 1
ATOM 621 C CA . ARG A 1 81 ? 8.018 -1.219 -20.481 1.00 82.69 81 ARG A CA 1
ATOM 622 C C . ARG A 1 81 ? 9.400 -1.005 -19.894 1.00 82.69 81 ARG A C 1
ATOM 624 O O . ARG A 1 81 ? 10.386 -0.949 -20.617 1.00 82.69 81 ARG A O 1
ATOM 631 N N . ALA A 1 82 ? 9.467 -0.861 -18.583 1.00 77.06 82 ALA A N 1
ATOM 632 C CA . ALA A 1 82 ? 10.674 -0.514 -17.872 1.00 77.06 82 ALA A CA 1
ATOM 633 C C . ALA A 1 82 ? 11.390 -1.763 -17.365 1.00 77.06 82 ALA A C 1
ATOM 635 O O . ALA A 1 82 ? 12.139 -1.625 -16.422 1.00 77.06 82 ALA A O 1
ATOM 636 N N . GLY A 1 83 ? 11.194 -2.939 -17.984 1.00 71.19 83 GLY A N 1
ATOM 637 C CA . GLY A 1 83 ? 11.990 -4.183 -17.943 1.00 71.19 83 GLY A CA 1
ATOM 638 C C . GLY A 1 83 ? 11.991 -5.016 -16.664 1.00 71.19 83 GLY A C 1
ATOM 639 O O . GLY A 1 83 ? 13.032 -5.450 -16.172 1.00 71.19 83 GLY A O 1
ATOM 640 N N . GLY A 1 84 ? 10.783 -5.342 -16.222 1.00 81.00 84 GLY A N 1
ATOM 641 C CA . GLY A 1 84 ? 10.525 -6.553 -15.458 1.00 81.00 84 GLY A CA 1
ATOM 642 C C . GLY A 1 84 ? 10.230 -6.328 -13.974 1.00 81.00 84 GLY A C 1
ATOM 643 O O . GLY A 1 84 ? 10.516 -5.270 -13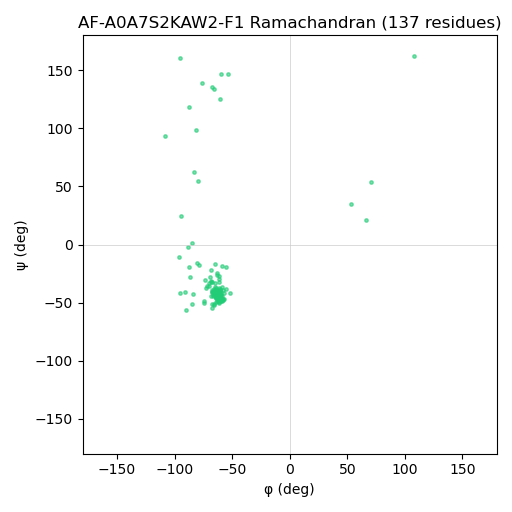.405 1.00 81.00 84 GLY A O 1
ATOM 644 N N . PRO A 1 85 ? 9.632 -7.340 -13.321 1.00 80.94 85 PRO A N 1
ATOM 645 C CA . PRO A 1 85 ? 9.137 -7.219 -11.954 1.00 80.94 85 PRO A CA 1
ATOM 646 C C . PRO A 1 85 ? 10.260 -7.088 -10.919 1.00 80.94 85 PRO A C 1
ATOM 648 O O . PRO A 1 85 ? 10.045 -6.448 -9.897 1.00 80.94 85 PRO A O 1
ATOM 651 N N . ALA A 1 86 ? 11.455 -7.629 -11.181 1.00 81.12 86 ALA A N 1
ATOM 652 C CA . ALA A 1 86 ? 12.570 -7.626 -10.227 1.00 81.12 86 ALA A CA 1
ATOM 653 C C . ALA A 1 86 ? 13.000 -6.210 -9.802 1.00 81.12 86 ALA A C 1
ATOM 655 O O . ALA A 1 86 ? 13.322 -5.984 -8.642 1.00 81.12 86 ALA A O 1
ATOM 656 N N . PHE A 1 87 ? 12.952 -5.251 -10.728 1.00 81.44 87 PHE A N 1
ATOM 657 C CA . PHE A 1 87 ? 13.321 -3.860 -10.467 1.00 81.44 87 PHE A CA 1
ATOM 658 C C . PHE A 1 87 ? 12.104 -2.992 -10.123 1.00 81.44 87 PHE A C 1
ATOM 660 O O . PHE A 1 87 ? 12.129 -2.175 -9.202 1.00 81.44 87 PHE A O 1
ATOM 667 N N . MET A 1 88 ? 11.001 -3.197 -10.843 1.00 85.81 88 MET A N 1
ATOM 668 C CA . MET A 1 88 ? 9.809 -2.367 -10.694 1.00 85.81 88 MET A CA 1
ATOM 669 C C . MET A 1 88 ? 9.054 -2.654 -9.393 1.00 85.81 88 MET A C 1
ATOM 671 O O . MET A 1 88 ? 8.446 -1.741 -8.846 1.00 85.81 88 MET A O 1
ATOM 675 N N . GLN A 1 89 ? 9.077 -3.878 -8.854 1.00 84.69 89 GLN A N 1
ATOM 676 C CA . GLN A 1 89 ? 8.371 -4.184 -7.600 1.00 84.69 89 GLN A CA 1
ATOM 677 C C . GLN A 1 89 ? 8.951 -3.434 -6.385 1.00 84.69 89 GLN A C 1
ATOM 679 O O . GLN A 1 89 ? 8.178 -2.740 -5.719 1.00 84.69 89 GLN A O 1
ATOM 684 N N . PRO A 1 90 ? 10.275 -3.460 -6.115 1.00 86.12 90 PRO A N 1
ATOM 685 C CA . PRO A 1 90 ? 10.871 -2.637 -5.058 1.00 86.12 90 PRO A CA 1
ATOM 686 C C . PRO A 1 90 ? 10.593 -1.142 -5.238 1.00 86.12 90 PRO A C 1
ATOM 688 O O . PRO A 1 90 ? 10.250 -0.456 -4.275 1.00 86.12 90 PRO A O 1
ATOM 691 N N . LEU A 1 91 ? 10.675 -0.645 -6.479 1.00 88.56 91 LEU A N 1
ATOM 692 C CA . LEU A 1 91 ? 10.399 0.755 -6.794 1.00 88.56 91 LEU A CA 1
ATOM 693 C C . LEU A 1 91 ? 8.946 1.137 -6.484 1.00 88.56 91 LEU A C 1
ATOM 695 O O . LEU A 1 91 ? 8.692 2.179 -5.882 1.00 88.56 91 LEU A O 1
ATOM 699 N N . ASN A 1 92 ? 7.990 0.279 -6.840 1.00 89.44 92 ASN A N 1
ATOM 700 C CA . ASN A 1 92 ? 6.578 0.499 -6.535 1.00 89.44 92 ASN A CA 1
ATOM 701 C C . ASN A 1 92 ? 6.315 0.535 -5.029 1.00 89.44 92 ASN A C 1
ATOM 703 O O . ASN A 1 92 ? 5.597 1.420 -4.568 1.00 89.44 92 ASN A O 1
ATOM 707 N N . LEU A 1 93 ? 6.914 -0.376 -4.257 1.00 89.50 93 LEU A N 1
ATOM 708 C CA . LEU A 1 93 ? 6.790 -0.377 -2.796 1.00 89.50 93 LEU A CA 1
ATOM 709 C C . LEU A 1 93 ? 7.374 0.901 -2.181 1.00 89.50 93 LEU A C 1
ATOM 711 O O . LEU A 1 93 ? 6.735 1.522 -1.330 1.00 89.50 93 LEU A O 1
ATOM 715 N N . ALA A 1 94 ? 8.545 1.336 -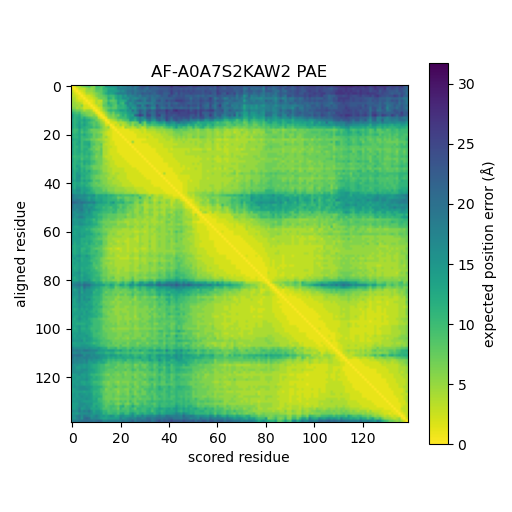2.650 1.00 91.12 94 ALA A N 1
ATOM 716 C CA . ALA A 1 94 ? 9.166 2.579 -2.203 1.00 91.12 94 ALA A CA 1
ATOM 717 C C . ALA A 1 94 ? 8.273 3.798 -2.492 1.00 91.12 94 ALA A C 1
ATOM 719 O O . ALA A 1 94 ? 8.015 4.607 -1.600 1.00 91.12 94 ALA A O 1
ATOM 720 N N . LEU A 1 95 ?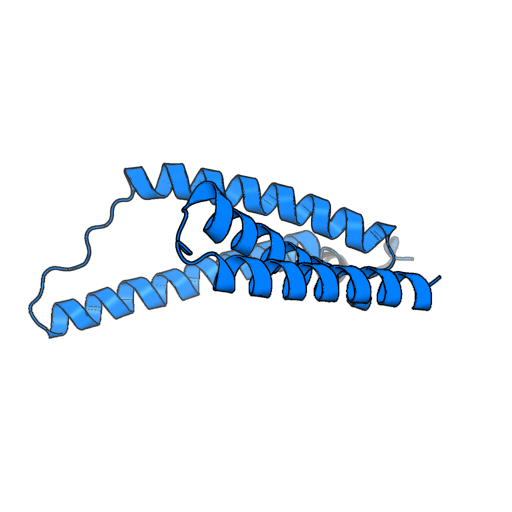 7.739 3.908 -3.712 1.00 90.69 95 LEU A N 1
ATOM 721 C CA . LEU A 1 95 ? 6.839 4.998 -4.098 1.00 90.69 95 LEU A CA 1
ATOM 722 C C . LEU A 1 95 ? 5.522 4.972 -3.312 1.00 90.69 95 LEU A C 1
ATOM 724 O O . LEU A 1 95 ? 5.041 6.029 -2.898 1.00 90.69 95 LEU A O 1
ATOM 728 N N . GLN A 1 96 ? 4.956 3.792 -3.048 1.00 91.25 96 GLN A N 1
ATOM 729 C CA . GLN A 1 96 ? 3.773 3.648 -2.192 1.00 91.25 96 GLN A CA 1
ATOM 730 C C . GLN A 1 96 ? 4.047 4.117 -0.756 1.00 91.25 96 GLN A C 1
ATOM 732 O O . GLN A 1 96 ? 3.219 4.822 -0.179 1.00 91.25 96 GLN A O 1
ATOM 737 N N . MET A 1 97 ? 5.215 3.801 -0.186 1.00 90.81 97 MET A N 1
ATOM 738 C CA . MET A 1 97 ? 5.594 4.284 1.148 1.00 90.81 97 MET A CA 1
ATOM 739 C C . MET A 1 97 ? 5.798 5.800 1.180 1.00 90.81 97 MET A C 1
ATOM 741 O O . MET A 1 97 ? 5.302 6.465 2.091 1.00 90.81 97 MET A O 1
ATOM 745 N N . 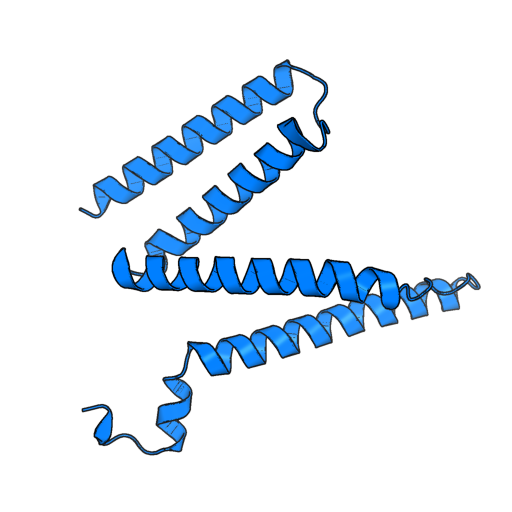ILE A 1 98 ? 6.489 6.361 0.183 1.00 94.06 98 ILE A N 1
ATOM 746 C CA . ILE A 1 98 ? 6.724 7.808 0.090 1.00 94.06 98 ILE A CA 1
ATOM 747 C C . ILE A 1 98 ? 5.395 8.551 -0.057 1.00 94.06 98 ILE A C 1
ATOM 749 O O . ILE A 1 98 ? 5.144 9.506 0.674 1.00 94.06 98 ILE A O 1
ATOM 753 N N . THR A 1 99 ? 4.522 8.110 -0.964 1.00 92.62 99 THR A N 1
ATOM 754 C CA . THR A 1 99 ? 3.218 8.753 -1.186 1.00 92.62 99 THR A CA 1
ATOM 755 C C . THR A 1 99 ? 2.323 8.649 0.046 1.00 92.62 99 THR A C 1
ATOM 757 O O . THR A 1 99 ? 1.775 9.663 0.472 1.00 92.62 99 THR A O 1
ATOM 760 N N . SER A 1 100 ? 2.238 7.477 0.682 1.00 91.94 100 SER A N 1
ATOM 761 C CA . SER A 1 100 ? 1.461 7.294 1.919 1.00 91.94 100 SER A CA 1
ATOM 762 C C . SER A 1 100 ? 1.990 8.173 3.056 1.00 91.94 100 SER A C 1
ATOM 764 O O . SER A 1 100 ? 1.217 8.858 3.725 1.00 91.94 100 SER A O 1
ATOM 766 N N . GLY A 1 101 ? 3.314 8.229 3.230 1.00 92.94 101 GLY A N 1
ATOM 767 C CA . GLY A 1 101 ? 3.952 9.110 4.207 1.00 92.94 101 GLY A CA 1
ATOM 768 C C . GLY A 1 101 ? 3.704 10.591 3.917 1.00 92.94 101 GLY A C 1
ATOM 769 O O . GLY A 1 101 ? 3.430 11.357 4.838 1.00 92.94 101 GLY A O 1
ATOM 770 N N . ALA A 1 102 ? 3.721 10.993 2.644 1.00 93.50 102 ALA A N 1
ATOM 771 C CA . ALA A 1 102 ? 3.444 12.366 2.236 1.00 93.50 102 ALA A CA 1
ATOM 772 C C . ALA A 1 102 ? 2.001 12.769 2.577 1.00 93.50 102 ALA A C 1
ATOM 774 O O . ALA A 1 102 ? 1.784 13.854 3.115 1.00 93.50 102 ALA A O 1
ATOM 775 N N . TRP A 1 103 ? 1.022 11.889 2.339 1.00 93.81 103 TRP A N 1
ATOM 776 C CA . TRP A 1 103 ? -0.360 12.114 2.774 1.00 93.81 103 TRP A CA 1
ATOM 777 C C . TRP A 1 103 ? -0.461 12.238 4.302 1.00 93.81 103 TRP A C 1
ATOM 779 O O . TRP A 1 103 ? -1.096 13.175 4.790 1.00 93.81 103 TRP A O 1
ATOM 789 N N . GLY A 1 104 ? 0.212 11.367 5.060 1.00 92.38 104 GLY A N 1
ATOM 790 C CA . GLY A 1 104 ? 0.249 11.434 6.528 1.00 92.38 104 GLY A CA 1
ATOM 791 C C . GLY A 1 104 ? 0.827 12.753 7.060 1.00 92.38 104 GLY A C 1
ATOM 792 O O . GLY A 1 104 ? 0.255 13.382 7.953 1.00 92.38 104 GLY A O 1
ATOM 793 N N . VAL A 1 105 ? 1.931 13.219 6.470 1.00 91.81 105 VAL A N 1
ATOM 794 C CA . VAL A 1 105 ? 2.617 14.454 6.882 1.00 91.81 105 VAL A CA 1
ATOM 795 C C . VAL A 1 105 ? 1.859 15.708 6.440 1.00 91.81 105 VAL A C 1
ATOM 797 O O . VAL A 1 105 ? 1.623 16.596 7.259 1.00 91.81 105 VAL A O 1
ATOM 800 N N . PHE A 1 106 ? 1.478 15.808 5.164 1.00 91.88 106 PHE A N 1
ATOM 801 C CA . PHE A 1 106 ? 0.959 17.057 4.594 1.00 91.88 106 PHE A CA 1
ATOM 802 C C . PHE A 1 106 ? -0.562 17.191 4.684 1.00 91.88 106 PHE A C 1
ATOM 804 O O . PHE A 1 106 ? -1.054 18.284 4.973 1.00 91.88 106 PHE A O 1
ATOM 811 N N . TYR A 1 107 ? -1.306 16.110 4.440 1.00 92.94 107 TYR A N 1
ATOM 812 C CA . TYR A 1 107 ? -2.768 16.153 4.397 1.00 92.94 107 TYR A CA 1
ATOM 813 C C . TYR A 1 107 ? -3.385 15.881 5.768 1.00 92.94 107 TYR A C 1
ATOM 815 O O . TYR A 1 107 ? -4.112 16.723 6.291 1.00 92.94 107 TYR A O 1
ATOM 823 N N . TYR A 1 108 ? -3.053 14.741 6.379 1.00 92.50 108 TYR A N 1
ATOM 824 C CA . TYR A 1 108 ? -3.591 14.365 7.690 1.00 92.50 108 TYR A CA 1
ATOM 825 C C . TYR A 1 108 ? -2.900 15.083 8.853 1.00 92.50 108 TYR A C 1
ATOM 827 O O . TYR A 1 108 ? -3.461 15.161 9.944 1.00 92.50 108 TYR A O 1
ATOM 835 N N . ARG A 1 109 ? -1.707 15.650 8.616 1.00 90.75 109 ARG A N 1
ATOM 836 C CA . ARG A 1 109 ? -0.899 16.365 9.620 1.00 90.75 109 ARG A CA 1
ATOM 837 C C . ARG A 1 109 ? -0.646 15.531 10.880 1.00 90.75 109 ARG A C 1
ATOM 839 O O . AR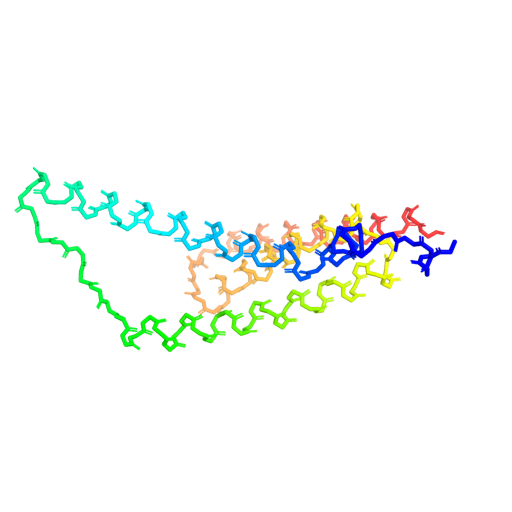G A 1 109 ? -0.549 16.074 11.981 1.00 90.75 109 ARG A O 1
ATOM 846 N N . GLU A 1 110 ? -0.489 14.218 10.714 1.00 89.56 110 GLU A N 1
ATOM 847 C CA . GLU A 1 110 ? -0.270 13.265 11.815 1.00 89.56 110 GLU A CA 1
ATOM 848 C C . GLU A 1 110 ? 1.038 13.542 12.567 1.00 89.56 110 GLU A C 1
ATOM 850 O O . GLU A 1 110 ? 1.193 13.217 13.744 1.00 89.56 110 GLU A O 1
ATOM 855 N N . VAL A 1 111 ? 1.995 14.180 11.890 1.00 87.94 111 VAL A N 1
ATOM 856 C CA . VAL A 1 111 ? 3.299 14.530 12.442 1.00 87.94 111 VAL A CA 1
ATOM 857 C C . VAL A 1 111 ? 3.376 16.035 12.664 1.00 87.94 111 VAL A C 1
ATOM 859 O O . VAL A 1 111 ? 3.775 16.795 11.788 1.00 87.94 111 VAL A O 1
ATOM 862 N N . SER A 1 112 ? 3.046 16.472 13.877 1.00 86.31 112 SER A N 1
ATOM 863 C CA . SER A 1 112 ? 3.114 17.893 14.252 1.00 86.31 112 SER A CA 1
ATOM 864 C C . SER A 1 112 ? 4.533 18.363 14.610 1.00 86.31 112 SER A C 1
ATOM 866 O O . SER A 1 112 ? 4.795 19.558 14.686 1.00 86.31 112 SER A O 1
ATOM 868 N N . CYS A 1 113 ? 5.466 17.434 14.858 1.00 93.62 113 CYS A N 1
ATOM 869 C CA . CYS A 1 113 ? 6.832 17.763 15.265 1.00 93.62 113 CYS A CA 1
ATOM 870 C C . CYS A 1 113 ? 7.739 17.995 14.039 1.00 93.62 113 CYS A C 1
ATOM 872 O O . CYS A 1 113 ? 8.009 17.034 13.308 1.00 93.62 113 CYS A O 1
ATOM 874 N N . PRO A 1 114 ? 8.310 19.202 13.852 1.00 90.44 114 PRO A N 1
ATOM 875 C CA . PRO A 1 114 ? 9.120 19.522 12.673 1.00 90.44 114 PRO A CA 1
ATOM 876 C C . PRO A 1 114 ? 10.370 18.641 12.556 1.00 90.44 114 PRO A C 1
ATOM 878 O O . PRO A 1 114 ? 10.756 18.257 11.457 1.00 90.44 114 PRO A O 1
ATOM 881 N N . ARG A 1 115 ? 10.962 18.216 13.682 1.00 94.50 115 ARG A N 1
ATOM 882 C CA . ARG A 1 115 ? 12.132 17.320 13.680 1.00 94.50 115 ARG A CA 1
ATOM 883 C C . ARG A 1 115 ? 11.837 15.979 12.999 1.00 94.50 115 ARG A C 1
ATOM 885 O O . ARG A 1 115 ? 12.684 15.447 12.292 1.00 94.50 115 ARG A O 1
ATOM 892 N N . ARG A 1 116 ? 10.635 15.431 13.200 1.00 92.31 116 ARG A N 1
ATOM 893 C CA . ARG A 1 116 ? 10.215 14.161 12.587 1.00 92.31 116 ARG A CA 1
ATOM 894 C C . ARG A 1 116 ? 9.957 14.319 11.089 1.00 92.31 116 ARG A C 1
ATOM 896 O O . ARG A 1 116 ? 10.314 13.426 10.332 1.00 92.31 116 ARG A O 1
ATOM 903 N N . VAL A 1 117 ? 9.416 15.466 10.671 1.00 92.50 117 VAL A N 1
ATOM 904 C CA . VAL A 1 117 ? 9.250 15.803 9.248 1.00 92.50 117 VAL A CA 1
ATOM 905 C C . VAL A 1 117 ? 10.607 15.879 8.550 1.00 92.50 117 VAL A C 1
ATOM 907 O O . VAL A 1 117 ? 10.767 15.307 7.478 1.00 92.50 117 VAL A O 1
ATOM 910 N N . VAL A 1 118 ? 11.614 16.494 9.181 1.00 94.44 118 VAL A N 1
ATOM 911 C CA . VAL A 1 118 ? 12.981 16.540 8.632 1.00 94.44 118 VAL A CA 1
ATOM 912 C C . VAL A 1 118 ? 13.574 15.137 8.481 1.00 94.44 118 VAL A C 1
ATOM 914 O O . VAL A 1 118 ? 14.082 14.810 7.413 1.00 94.44 118 VAL A O 1
ATOM 917 N N . PHE A 1 119 ? 13.466 14.275 9.500 1.00 94.69 119 PHE A N 1
ATOM 918 C CA . PHE A 1 119 ? 13.937 12.888 9.382 1.00 94.69 119 PHE A CA 1
ATOM 919 C C . PHE A 1 119 ? 13.220 12.114 8.273 1.00 94.69 119 PHE A C 1
ATOM 921 O O . PHE A 1 119 ? 13.862 11.367 7.537 1.00 94.69 119 PHE A O 1
ATOM 928 N N . TRP A 1 120 ? 11.911 12.320 8.121 1.00 93.94 120 TRP A N 1
ATOM 929 C CA . TRP A 1 120 ? 11.146 11.719 7.036 1.00 93.94 120 TRP A CA 1
ATOM 930 C C . TRP A 1 120 ? 11.630 12.210 5.664 1.00 93.94 120 TRP A C 1
ATOM 932 O O . TRP A 1 120 ? 11.883 11.389 4.789 1.00 93.94 120 TRP A O 1
ATOM 942 N N . LEU A 1 121 ? 11.864 13.516 5.489 1.00 94.25 121 LEU A N 1
ATOM 943 C CA . LEU A 1 121 ? 12.403 14.074 4.241 1.00 94.25 121 LEU A CA 1
ATOM 944 C C . LEU A 1 121 ? 13.790 13.514 3.898 1.00 94.25 121 LEU A C 1
ATOM 946 O O . LEU A 1 121 ? 14.057 13.218 2.732 1.00 94.25 121 LEU A O 1
ATOM 950 N N . ILE A 1 122 ? 14.657 13.323 4.897 1.00 95.44 122 ILE A N 1
ATOM 951 C CA . ILE A 1 122 ? 15.968 12.685 4.703 1.00 95.44 122 ILE A CA 1
ATOM 952 C C . ILE A 1 122 ? 15.786 11.239 4.226 1.00 95.44 122 ILE A C 1
ATOM 954 O O . ILE A 1 122 ? 16.392 10.844 3.230 1.00 95.44 122 ILE A O 1
ATOM 958 N N . ALA A 1 123 ? 14.917 10.464 4.880 1.00 94.50 123 ALA A N 1
ATOM 959 C CA . ALA A 1 123 ? 14.646 9.078 4.499 1.00 94.50 123 ALA A CA 1
ATOM 960 C C . ALA A 1 123 ? 14.048 8.965 3.083 1.00 94.50 123 ALA A C 1
ATOM 962 O O . ALA A 1 123 ? 14.452 8.098 2.305 1.00 94.50 123 ALA A O 1
ATOM 963 N N . VAL A 1 124 ? 13.136 9.870 2.713 1.00 94.62 124 VAL A N 1
ATOM 964 C CA . VAL A 1 124 ? 12.575 9.961 1.355 1.00 94.62 124 VAL A CA 1
ATOM 965 C C . VAL A 1 124 ? 13.670 10.268 0.337 1.00 94.62 124 VAL A C 1
ATOM 967 O O . VAL A 1 124 ? 13.778 9.572 -0.671 1.00 94.62 124 VAL A O 1
ATOM 970 N N . SER A 1 125 ? 14.518 11.262 0.614 1.00 94.44 125 SER A N 1
ATOM 971 C CA . SER A 1 125 ? 15.616 11.662 -0.278 1.00 94.44 125 SER A CA 1
ATOM 972 C C . SER A 1 125 ? 16.598 10.512 -0.506 1.00 94.44 125 SER A C 1
ATOM 974 O O . SER A 1 125 ? 16.989 10.229 -1.639 1.00 94.44 125 SER A O 1
ATOM 976 N N . MET A 1 126 ? 16.944 9.797 0.565 1.00 95.19 126 MET A N 1
ATOM 977 C CA . MET A 1 126 ? 17.781 8.602 0.508 1.00 95.19 126 MET A CA 1
ATOM 978 C C . MET A 1 126 ? 17.128 7.508 -0.349 1.00 95.19 126 MET A C 1
ATOM 980 O O . MET A 1 126 ? 17.764 6.977 -1.255 1.00 95.19 126 MET A O 1
ATOM 984 N N . THR A 1 127 ? 15.841 7.226 -0.134 1.00 93.25 127 THR A N 1
ATOM 985 C CA . THR A 1 127 ? 15.093 6.204 -0.889 1.00 93.25 127 THR A CA 1
ATOM 986 C C . THR A 1 127 ? 15.028 6.525 -2.385 1.00 93.25 127 THR A C 1
ATOM 988 O O . THR A 1 127 ? 15.272 5.646 -3.209 1.00 93.25 127 THR A O 1
ATOM 991 N N . ILE A 1 128 ? 14.761 7.784 -2.753 1.00 91.62 128 ILE A N 1
ATOM 992 C CA . ILE A 1 128 ? 14.756 8.232 -4.156 1.00 91.62 128 ILE A CA 1
ATOM 993 C C . ILE A 1 128 ? 16.152 8.092 -4.768 1.00 91.62 128 ILE A C 1
ATOM 995 O O . ILE A 1 128 ? 16.282 7.620 -5.894 1.00 91.62 128 ILE A O 1
ATOM 999 N N . THR A 1 129 ? 17.199 8.449 -4.022 1.00 92.81 129 THR A N 1
ATOM 1000 C CA . THR A 1 129 ? 18.584 8.316 -4.493 1.00 92.81 129 THR A CA 1
ATOM 1001 C C . THR A 1 129 ? 18.914 6.860 -4.810 1.00 92.81 129 THR A C 1
ATOM 1003 O O . THR A 1 129 ? 19.393 6.569 -5.903 1.00 92.81 129 THR A O 1
ATOM 1006 N N . PHE A 1 130 ? 18.592 5.926 -3.909 1.00 91.00 130 PHE A N 1
ATOM 1007 C CA . PHE A 1 130 ? 18.802 4.497 -4.159 1.00 91.00 130 PHE A CA 1
ATOM 1008 C C . PHE A 1 130 ? 17.951 3.964 -5.311 1.00 91.00 130 PHE A C 1
ATOM 1010 O O . PHE A 1 130 ? 18.444 3.158 -6.092 1.00 91.00 130 PHE A O 1
ATOM 1017 N N . ALA A 1 131 ? 16.713 4.434 -5.468 1.00 87.38 131 ALA A N 1
ATOM 1018 C CA . ALA A 1 131 ? 15.876 4.074 -6.609 1.00 87.38 131 ALA A CA 1
ATOM 1019 C C . ALA A 1 131 ? 16.496 4.509 -7.950 1.00 87.38 131 ALA A C 1
ATOM 1021 O O . ALA A 1 131 ? 16.483 3.743 -8.914 1.00 87.38 131 ALA A O 1
ATOM 1022 N N . VAL A 1 132 ? 17.066 5.716 -8.008 1.00 87.12 132 VAL A N 1
ATOM 1023 C CA . VAL A 1 132 ? 17.759 6.227 -9.201 1.00 87.12 132 VAL A CA 1
ATOM 1024 C C . VAL A 1 132 ? 19.054 5.459 -9.458 1.00 87.12 132 VAL A C 1
ATOM 1026 O O . VAL A 1 132 ? 19.301 5.070 -10.597 1.00 87.12 132 VAL A O 1
ATOM 1029 N N . LEU A 1 133 ? 19.853 5.194 -8.420 1.00 88.56 133 LEU A N 1
ATOM 1030 C CA . LEU A 1 133 ? 21.084 4.403 -8.542 1.00 88.56 133 LEU A CA 1
ATOM 1031 C C . LEU A 1 133 ? 20.799 2.984 -9.041 1.00 88.56 133 LEU A C 1
ATOM 1033 O O . LEU A 1 133 ? 21.470 2.512 -9.952 1.00 88.56 133 LEU A O 1
ATOM 1037 N N . LEU A 1 134 ? 19.761 2.341 -8.506 1.00 83.56 134 LEU A N 1
ATOM 1038 C CA . LEU A 1 134 ? 19.342 1.010 -8.938 1.00 83.56 134 LEU A CA 1
ATOM 1039 C C . LEU A 1 134 ? 18.853 1.024 -10.400 1.00 83.56 134 LEU A C 1
ATOM 1041 O O . LEU A 1 134 ? 19.045 0.052 -11.124 1.00 83.56 134 LEU A O 1
ATOM 1045 N N . ASN A 1 135 ? 18.237 2.121 -10.861 1.00 80.50 135 ASN A N 1
ATOM 1046 C CA . ASN A 1 135 ? 17.885 2.275 -12.276 1.00 80.50 135 ASN A CA 1
ATOM 1047 C C . ASN A 1 135 ? 19.133 2.412 -13.159 1.00 80.50 135 ASN A C 1
ATOM 1049 O O . ASN A 1 135 ? 19.159 1.867 -14.258 1.00 80.50 135 ASN A O 1
ATOM 1053 N N . ALA A 1 136 ? 20.142 3.145 -12.679 1.00 83.75 136 ALA A N 1
ATOM 1054 C CA . ALA A 1 136 ? 21.388 3.388 -13.398 1.00 83.75 136 ALA A CA 1
ATOM 1055 C C . ALA A 1 136 ? 22.270 2.135 -13.511 1.00 83.75 136 ALA A C 1
ATOM 1057 O O . ALA A 1 136 ? 22.928 1.965 -14.527 1.00 83.75 136 ALA A O 1
ATOM 1058 N N . GLU A 1 137 ? 22.264 1.241 -12.515 1.00 80.06 137 GLU A N 1
ATOM 1059 C CA . GLU A 1 137 ? 22.979 -0.050 -12.580 1.00 80.06 137 GLU A CA 1
ATOM 1060 C C . GLU A 1 137 ? 22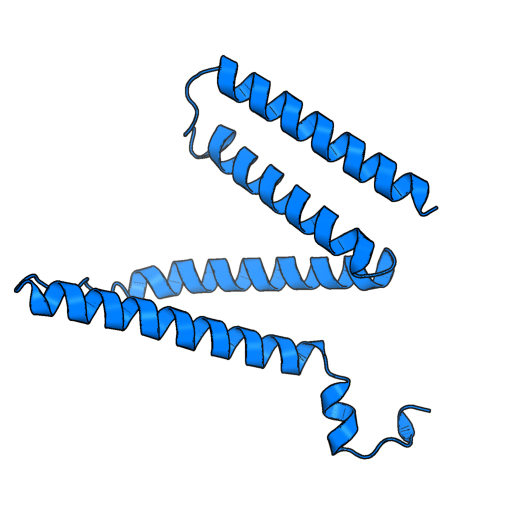.460 -0.949 -13.710 1.00 80.06 137 GLU A C 1
ATOM 1062 O O . GLU A 1 137 ? 23.172 -1.801 -14.239 1.00 80.06 137 GLU A O 1
ATOM 1067 N N . ARG A 1 138 ? 21.193 -0.774 -14.074 1.00 64.88 138 ARG A N 1
ATOM 1068 C CA . ARG A 1 138 ? 20.528 -1.627 -15.045 1.00 64.88 138 ARG A CA 1
ATOM 1069 C C . ARG A 1 138 ? 20.722 -1.192 -16.503 1.00 64.88 138 ARG A C 1
ATOM 1071 O O . ARG A 1 138 ? 20.581 -2.032 -17.394 1.00 64.88 138 ARG A O 1
ATOM 1078 N N . SER A 1 139 ? 20.925 0.101 -16.740 1.00 56.97 139 SER A N 1
ATOM 1079 C CA . SER A 1 139 ? 21.178 0.686 -18.067 1.00 56.97 139 SER A CA 1
ATOM 1080 C C . SER A 1 139 ? 22.622 0.495 -18.498 1.00 56.97 139 SER A C 1
ATOM 1082 O O . SER A 1 139 ? 22.817 0.110 -19.670 1.00 56.97 139 SER A O 1
#

Organism: NCBI:txid1333877

Foldseek 3Di:
DLVPDDPVVVVVVPCPVVVVVVVVVVVVVVVVCVQVVQQVVCVVVVHDRDDPPPVVCVVVVVVVVVVVVVVVVVLVVCQVPLPHCVLSVLVVVLVVVLVVVCCVCPPVVVPVDVVVVVVSVVVNVVSVVVSVVSSVVVD

Mean predicted aligned error: 8.09 Å

Solvent-accessible surface area (backbone atoms only — not comparable to full-atom values): 7922 Å² total; per-residue (Å²): 112,84,86,76,55,57,73,83,58,51,57,72,68,38,59,64,61,55,48,50,52,51,49,50,51,49,53,52,52,52,50,47,50,53,51,56,49,52,35,51,53,30,49,75,69,76,42,80,59,81,78,83,57,56,77,62,47,51,55,57,48,50,53,50,49,52,53,48,52,55,52,49,52,53,49,50,55,44,23,70,72,74,72,34,60,88,62,42,50,62,49,50,53,51,51,51,52,50,52,53,50,46,42,39,47,72,71,69,46,74,59,79,50,67,71,59,53,52,53,48,53,52,52,48,51,51,52,53,49,51,52,51,50,58,52,59,76,72,108